Protein AF-A0AB39AUS3-F1 (afdb_monomer_lite)

pLDDT: mean 89.75, std 9.45, range [42.06, 96.94]

Structure (mmCIF, N/CA/C/O backbone):
data_AF-A0AB39AUS3-F1
#
_entry.id   AF-A0AB39AUS3-F1
#
loop_
_atom_site.group_PDB
_atom_site.id
_atom_site.type_symbol
_atom_site.label_atom_id
_atom_site.label_alt_id
_atom_site.label_comp_id
_atom_site.label_asym_id
_atom_site.label_entity_id
_atom_site.label_seq_id
_atom_site.pdbx_PDB_ins_code
_atom_site.Cartn_x
_atom_site.Cartn_y
_atom_site.Cartn_z
_atom_site.occupancy
_atom_site.B_iso_or_equiv
_atom_site.auth_seq_id
_atom_site.auth_comp_id
_atom_site.auth_asym_id
_atom_site.auth_atom_id
_atom_site.pdbx_PDB_model_num
ATOM 1 N N . MET A 1 1 ? 4.983 14.815 -3.916 1.00 56.47 1 MET A N 1
ATOM 2 C CA . MET A 1 1 ? 3.791 13.957 -3.717 1.00 56.47 1 MET A CA 1
ATOM 3 C C . MET A 1 1 ? 3.884 12.611 -4.447 1.00 56.47 1 MET A C 1
ATOM 5 O O . MET A 1 1 ? 4.065 11.621 -3.753 1.00 56.47 1 MET A O 1
ATOM 9 N N . GLU A 1 2 ? 3.852 12.525 -5.792 1.00 56.72 2 GLU A N 1
ATOM 10 C CA . GLU A 1 2 ? 4.038 11.238 -6.524 1.00 56.72 2 GLU A CA 1
ATOM 11 C C . GLU A 1 2 ? 5.379 10.550 -6.196 1.00 56.72 2 GLU A C 1
ATOM 13 O O . GLU A 1 2 ? 5.412 9.368 -5.861 1.00 56.72 2 GLU A O 1
ATOM 18 N N . SER A 1 3 ? 6.488 11.297 -6.220 1.00 60.50 3 SER A N 1
ATOM 19 C CA . SER A 1 3 ? 7.828 10.784 -5.886 1.00 60.50 3 SER A CA 1
ATOM 20 C C . SER A 1 3 ? 7.988 10.383 -4.414 1.00 60.50 3 SER A C 1
ATOM 22 O O . SER A 1 3 ? 8.845 9.573 -4.078 1.00 60.50 3 SER A O 1
ATOM 24 N N . GLU A 1 4 ? 7.150 10.920 -3.528 1.00 76.38 4 GLU A N 1
ATOM 25 C CA . GLU A 1 4 ? 7.267 10.739 -2.077 1.00 76.38 4 GLU A CA 1
ATOM 26 C C . GLU A 1 4 ? 6.400 9.597 -1.552 1.00 76.38 4 GLU A C 1
ATOM 28 O O . GLU A 1 4 ? 6.659 9.097 -0.460 1.00 76.38 4 GLU A O 1
ATOM 33 N N . ILE A 1 5 ? 5.369 9.186 -2.301 1.00 88.00 5 ILE A N 1
ATOM 34 C CA . ILE A 1 5 ? 4.410 8.180 -1.840 1.00 88.00 5 ILE A CA 1
ATOM 35 C C . ILE A 1 5 ? 4.805 6.748 -2.195 1.00 88.00 5 ILE A C 1
ATOM 37 O O . ILE A 1 5 ? 4.403 5.833 -1.485 1.00 88.00 5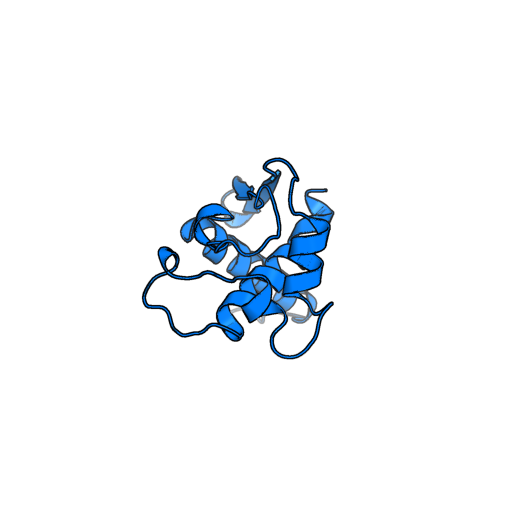 ILE A O 1
ATOM 41 N N . GLY A 1 6 ? 5.639 6.537 -3.219 1.00 88.56 6 GLY A N 1
ATOM 42 C CA . GLY A 1 6 ? 6.027 5.192 -3.661 1.00 88.56 6 GLY A CA 1
ATOM 43 C C . GLY A 1 6 ? 6.657 4.349 -2.543 1.00 88.56 6 GLY A C 1
ATOM 44 O O . GLY A 1 6 ? 6.173 3.272 -2.207 1.00 88.56 6 GLY A O 1
ATOM 45 N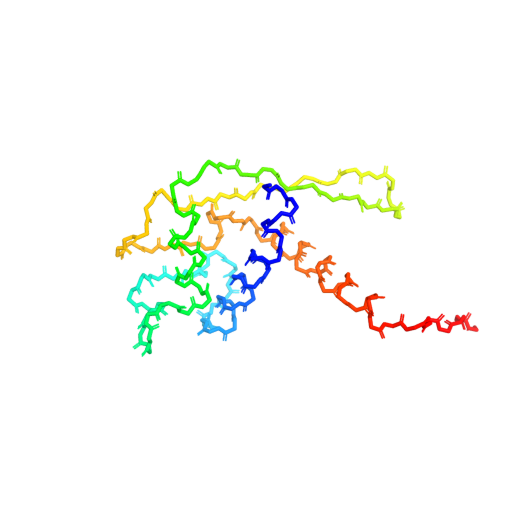 N . GLY A 1 7 ? 7.696 4.861 -1.879 1.00 90.69 7 GLY A N 1
ATOM 46 C CA . GLY A 1 7 ? 8.325 4.156 -0.754 1.00 90.69 7 GLY A CA 1
ATOM 47 C C . GLY A 1 7 ? 7.353 3.849 0.401 1.00 90.69 7 GLY A C 1
ATOM 48 O O . GLY A 1 7 ? 7.264 2.693 0.827 1.00 90.69 7 GLY A O 1
ATOM 49 N N . PRO A 1 8 ? 6.619 4.849 0.926 1.00 93.88 8 PRO A N 1
ATOM 50 C CA . PRO A 1 8 ? 5.589 4.646 1.942 1.00 93.88 8 PRO A CA 1
ATOM 51 C C . PRO A 1 8 ? 4.487 3.658 1.542 1.00 93.88 8 PRO A C 1
ATOM 53 O O . PRO A 1 8 ? 4.168 2.784 2.344 1.00 93.88 8 PRO A O 1
ATOM 56 N N . LEU A 1 9 ? 3.949 3.749 0.323 1.00 94.31 9 LEU A N 1
ATOM 57 C CA . LEU A 1 9 ? 2.892 2.862 -0.167 1.00 94.31 9 LEU A CA 1
ATOM 58 C C . LEU A 1 9 ? 3.394 1.426 -0.294 1.00 94.31 9 LEU A C 1
ATOM 60 O O . LEU A 1 9 ? 2.728 0.507 0.168 1.00 94.31 9 LEU A O 1
ATOM 64 N N . PHE A 1 10 ? 4.590 1.220 -0.851 1.00 94.25 10 PHE A N 1
ATOM 65 C CA . PHE A 1 10 ? 5.170 -0.118 -0.962 1.00 94.25 10 PHE A CA 1
ATOM 66 C C . PHE A 1 10 ? 5.358 -0.755 0.414 1.00 94.25 10 PHE A C 1
ATOM 68 O O . PHE A 1 10 ? 4.982 -1.906 0.632 1.00 94.25 10 PHE A O 1
ATOM 75 N N . LYS A 1 11 ? 5.865 0.018 1.384 1.00 95.00 11 LYS A N 1
ATOM 76 C CA . LYS A 1 11 ? 5.952 -0.434 2.777 1.00 95.00 11 LYS A CA 1
ATOM 77 C C . LYS A 1 11 ? 4.570 -0.742 3.347 1.00 95.00 11 LYS A C 1
ATOM 79 O O . LYS A 1 11 ? 4.438 -1.754 4.024 1.00 95.00 11 LYS A O 1
ATOM 84 N N . PHE A 1 12 ? 3.562 0.089 3.104 1.00 95.56 12 PHE A N 1
ATOM 85 C CA . PHE A 1 12 ? 2.198 -0.153 3.571 1.00 95.56 12 PHE A CA 1
ATOM 86 C C . PHE A 1 12 ? 1.638 -1.471 3.021 1.00 95.56 12 PHE A C 1
ATOM 88 O O . PHE A 1 12 ? 1.348 -2.361 3.816 1.00 95.56 12 PHE A O 1
ATOM 95 N N . VAL A 1 13 ? 1.595 -1.639 1.693 1.00 95.19 13 VAL A N 1
ATOM 96 C CA . VAL A 1 13 ? 1.078 -2.848 1.025 1.00 95.19 13 VAL A CA 1
ATOM 97 C C . VAL A 1 13 ? 1.813 -4.093 1.520 1.00 95.19 13 VAL A C 1
ATOM 99 O O . VAL A 1 13 ? 1.184 -5.049 1.965 1.00 95.19 13 VAL A O 1
ATOM 102 N N . ARG A 1 14 ? 3.154 -4.058 1.547 1.00 94.56 14 ARG A N 1
ATOM 103 C CA . ARG A 1 14 ? 3.972 -5.174 2.041 1.00 94.56 14 ARG A CA 1
ATOM 104 C C . ARG A 1 14 ? 3.623 -5.553 3.481 1.00 94.56 14 ARG A C 1
ATOM 106 O O . ARG A 1 14 ? 3.547 -6.733 3.792 1.00 94.56 14 ARG A O 1
ATOM 113 N N . ASN A 1 15 ? 3.475 -4.574 4.376 1.00 95.06 15 ASN A N 1
ATOM 114 C CA . ASN A 1 15 ? 3.189 -4.857 5.785 1.00 95.06 15 ASN A CA 1
ATOM 115 C C . ASN A 1 15 ? 1.750 -5.340 5.992 1.00 95.06 15 ASN A C 1
ATOM 117 O O . ASN A 1 15 ? 1.554 -6.219 6.8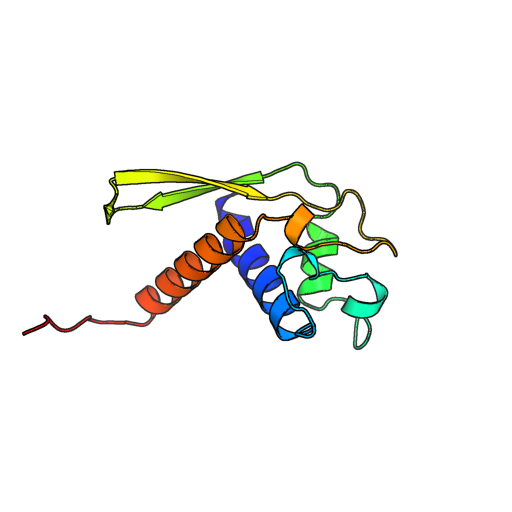20 1.00 95.06 15 ASN A O 1
ATOM 121 N N . ILE A 1 16 ? 0.772 -4.825 5.242 1.00 94.25 16 ILE A N 1
ATOM 122 C CA . ILE A 1 16 ? -0.605 -5.338 5.277 1.00 94.25 16 ILE A CA 1
ATOM 123 C C . ILE A 1 16 ? -0.617 -6.827 4.913 1.00 94.25 16 ILE A C 1
ATOM 125 O O . ILE A 1 16 ? -1.076 -7.643 5.706 1.00 94.25 16 ILE A O 1
ATOM 129 N N . LEU A 1 17 ? -0.030 -7.190 3.768 1.00 93.31 17 LEU A N 1
ATOM 130 C CA . LEU A 1 17 ? -0.014 -8.577 3.292 1.00 93.31 17 LEU A CA 1
ATOM 131 C C . LEU A 1 17 ? 0.799 -9.508 4.207 1.00 93.31 17 LEU A C 1
ATOM 133 O O . LEU A 1 17 ? 0.435 -10.664 4.389 1.00 93.31 17 LEU A O 1
ATOM 137 N N . ALA A 1 18 ? 1.889 -9.013 4.804 1.00 92.19 18 ALA A N 1
ATOM 138 C CA . ALA A 1 18 ? 2.734 -9.807 5.697 1.00 92.19 18 ALA A CA 1
ATOM 139 C C . ALA A 1 18 ? 2.131 -10.016 7.097 1.00 92.19 18 ALA A C 1
ATOM 141 O O . ALA A 1 18 ? 2.369 -11.055 7.709 1.00 92.19 18 ALA A O 1
ATOM 142 N N . HIS A 1 19 ? 1.401 -9.033 7.631 1.00 87.44 19 HIS A N 1
ATOM 143 C CA . HIS A 1 19 ? 0.843 -9.105 8.986 1.00 87.44 19 HIS A CA 1
ATOM 144 C C . HIS A 1 19 ? -0.578 -9.664 9.030 1.00 87.44 19 HIS A C 1
ATOM 146 O O . HIS A 1 19 ? -0.981 -10.181 10.071 1.00 87.44 19 HIS A O 1
ATOM 152 N N . PHE A 1 20 ? -1.309 -9.618 7.916 1.00 84.94 20 PHE A N 1
ATOM 153 C CA . PHE A 1 20 ? -2.673 -10.130 7.816 1.00 84.94 20 PHE A CA 1
ATOM 154 C C . PHE A 1 20 ? -2.784 -11.194 6.709 1.00 84.94 20 PHE A C 1
ATOM 156 O O . PHE A 1 20 ? -3.515 -10.985 5.747 1.00 84.94 20 PHE A O 1
ATOM 163 N N . PRO A 1 21 ? -2.068 -12.337 6.810 1.00 77.94 21 PRO A N 1
ATOM 164 C CA . PRO A 1 21 ? -1.924 -13.306 5.717 1.00 77.94 21 PRO A CA 1
ATOM 165 C C . PRO A 1 21 ? -3.117 -14.267 5.549 1.00 77.94 21 PRO A C 1
A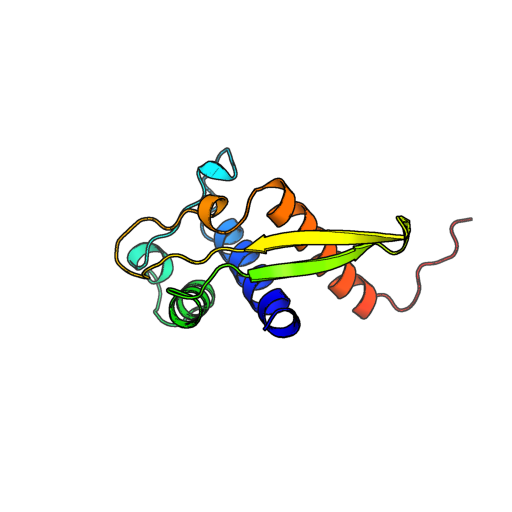TOM 167 O O . PRO A 1 21 ? -2.991 -15.287 4.879 1.00 77.94 21 PRO A O 1
ATOM 170 N N . LEU A 1 22 ? -4.257 -13.996 6.188 1.00 85.69 22 LEU A N 1
ATOM 171 C CA . LEU A 1 22 ? -5.450 -14.842 6.112 1.00 85.69 22 LEU A CA 1
ATOM 172 C C . LEU A 1 22 ? -6.448 -14.228 5.126 1.00 85.69 22 LEU A C 1
ATOM 174 O O . LEU A 1 22 ? -7.356 -13.506 5.531 1.00 85.69 22 LEU A O 1
ATOM 178 N N . PHE A 1 23 ? -6.235 -14.484 3.838 1.00 93.56 23 PHE A N 1
ATOM 179 C CA . PHE A 1 23 ? -7.109 -14.068 2.739 1.00 93.56 23 PHE A CA 1
ATOM 180 C C . PHE A 1 23 ? -6.959 -15.037 1.561 1.00 93.56 23 PHE A C 1
ATOM 182 O O . PHE A 1 23 ? -5.875 -15.584 1.350 1.00 93.56 23 PHE A O 1
ATOM 189 N N . GLU A 1 24 ? -8.022 -15.235 0.783 1.00 93.75 24 GLU A N 1
ATOM 190 C CA . GLU A 1 24 ? -7.958 -15.997 -0.473 1.00 93.75 24 GLU A CA 1
ATOM 191 C C . GLU A 1 24 ? -7.749 -15.075 -1.679 1.00 93.75 24 GLU A C 1
ATOM 193 O O . GLU A 1 24 ? -7.082 -15.445 -2.647 1.00 93.75 24 GLU A O 1
ATOM 198 N N . THR A 1 25 ? -8.280 -13.853 -1.605 1.00 95.00 25 THR A N 1
ATOM 199 C CA . THR A 1 25 ? -8.250 -12.872 -2.695 1.00 95.00 25 THR A CA 1
ATOM 200 C C . THR A 1 25 ? -7.795 -11.493 -2.215 1.00 95.00 25 THR A C 1
ATOM 202 O O . THR A 1 25 ? -7.925 -11.148 -1.039 1.00 95.00 25 THR A O 1
ATOM 205 N N . TRP A 1 26 ? -7.277 -10.664 -3.131 1.00 94.81 26 TRP A N 1
ATOM 206 C CA . TRP A 1 26 ? -6.895 -9.272 -2.836 1.00 94.81 26 TRP A CA 1
ATOM 207 C C . TRP A 1 26 ? -8.050 -8.463 -2.232 1.00 94.81 26 TRP A C 1
ATOM 209 O O . TRP A 1 26 ? -7.850 -7.603 -1.371 1.00 94.81 26 TRP A O 1
ATOM 219 N N . ASP A 1 27 ? -9.271 -8.781 -2.655 1.00 94.88 27 ASP A N 1
ATOM 220 C CA . ASP A 1 27 ? -10.489 -8.091 -2.261 1.00 94.88 27 ASP A CA 1
ATOM 221 C C . ASP A 1 27 ? -10.889 -8.303 -0.797 1.00 94.88 27 ASP A C 1
ATOM 223 O O . ASP A 1 27 ? -11.606 -7.478 -0.213 1.00 94.88 27 ASP A O 1
ATOM 227 N N . GLU A 1 28 ? -10.420 -9.399 -0.204 1.00 95.00 28 GLU A N 1
ATOM 228 C CA . GLU A 1 28 ? -10.651 -9.761 1.192 1.00 95.00 28 GLU A CA 1
ATOM 229 C C . GLU A 1 28 ? -9.659 -9.100 2.144 1.00 95.00 28 GLU A C 1
ATOM 231 O O . GLU A 1 28 ? -9.881 -9.104 3.354 1.00 95.00 28 GLU A O 1
ATOM 236 N N . VAL A 1 29 ? -8.579 -8.507 1.632 1.00 95.19 29 VAL A N 1
ATOM 237 C CA . VAL A 1 29 ? -7.561 -7.884 2.474 1.00 95.19 29 VAL A CA 1
ATOM 238 C C . VAL A 1 29 ? -8.107 -6.581 3.050 1.00 95.19 29 VAL A C 1
ATOM 240 O O . VAL A 1 29 ? -8.380 -5.620 2.327 1.00 95.19 29 VAL A O 1
ATOM 243 N N . TRP A 1 30 ? -8.232 -6.523 4.374 1.00 94.50 30 TRP A N 1
ATOM 244 C CA . TRP A 1 30 ? -8.626 -5.319 5.097 1.00 94.50 30 TRP A CA 1
ATOM 245 C C . TRP A 1 30 ? -7.861 -5.174 6.407 1.00 94.50 30 TRP A C 1
ATOM 247 O O . TRP A 1 30 ? -7.329 -6.136 6.959 1.00 94.50 30 TRP A O 1
ATOM 257 N N . ALA A 1 31 ? -7.837 -3.952 6.924 1.00 93.25 31 ALA A N 1
ATOM 258 C CA . ALA A 1 31 ? -7.336 -3.659 8.256 1.00 93.25 31 ALA A CA 1
ATOM 259 C C . ALA A 1 31 ? -8.267 -2.675 8.976 1.00 93.25 31 ALA A C 1
ATOM 261 O O . ALA A 1 31 ? -8.982 -1.902 8.341 1.00 93.25 31 ALA A O 1
ATOM 262 N N . SER A 1 32 ? -8.276 -2.703 10.305 1.00 93.62 32 SER A N 1
ATOM 263 C CA . SER A 1 32 ? -8.935 -1.695 11.144 1.00 93.62 32 SER A CA 1
ATOM 264 C C . SER A 1 32 ? -7.906 -1.034 12.053 1.00 93.62 32 SER A C 1
ATOM 266 O O . SER A 1 32 ? -6.834 -1.593 12.295 1.00 93.62 32 SER A O 1
ATOM 268 N N . LYS A 1 33 ? -8.220 0.147 12.593 1.00 95.00 33 LYS A N 1
ATOM 269 C CA . LYS A 1 33 ? -7.328 0.843 13.532 1.00 95.00 33 LYS A CA 1
ATOM 270 C C . LYS A 1 33 ? -6.969 -0.005 14.752 1.00 95.00 33 LYS A C 1
ATOM 272 O O . LYS A 1 33 ? -5.826 0.040 15.193 1.00 95.00 33 LYS A O 1
ATOM 277 N N . GLU A 1 34 ? -7.915 -0.786 15.267 1.00 93.56 34 GLU A N 1
ATOM 278 C CA . GLU A 1 34 ? -7.679 -1.716 16.375 1.00 93.56 34 GLU A CA 1
ATOM 279 C C . GLU A 1 34 ? -6.692 -2.817 15.977 1.00 93.56 34 GLU A C 1
ATOM 281 O O . GLU A 1 34 ? -5.672 -2.998 16.637 1.00 93.56 34 GLU A O 1
ATOM 286 N N . LEU A 1 35 ? -6.938 -3.492 14.850 1.00 92.50 35 LEU A N 1
ATOM 287 C CA . LEU A 1 35 ? -6.093 -4.583 14.371 1.00 92.50 35 LEU A CA 1
ATOM 288 C C . LEU A 1 35 ? -4.660 -4.108 14.075 1.00 92.50 35 LEU A C 1
ATOM 290 O O . LEU A 1 35 ? -3.687 -4.756 14.451 1.00 92.50 35 LEU A O 1
ATOM 294 N N . VAL A 1 36 ? -4.530 -2.943 13.437 1.00 93.81 36 VAL A N 1
ATOM 295 C CA . VAL A 1 36 ? -3.240 -2.317 13.113 1.00 93.81 36 VAL A CA 1
ATOM 296 C C . VAL A 1 36 ? -2.437 -1.967 14.364 1.00 93.81 36 VAL A C 1
ATOM 298 O O . VAL A 1 36 ? -1.209 -2.065 14.350 1.00 93.81 36 VAL A O 1
ATOM 301 N N . ASN A 1 37 ? -3.116 -1.555 15.434 1.00 94.50 37 ASN A N 1
ATOM 302 C CA . ASN A 1 37 ? -2.489 -1.087 16.666 1.00 94.50 37 ASN A CA 1
ATOM 303 C C . ASN A 1 37 ? -2.517 -2.121 17.800 1.00 94.50 37 ASN A C 1
ATOM 305 O O . ASN A 1 37 ? -2.121 -1.780 18.912 1.00 94.50 37 ASN A O 1
ATOM 309 N N . TRP A 1 38 ? -2.908 -3.374 17.523 1.00 92.19 38 TRP A N 1
ATOM 310 C CA . TRP A 1 38 ? -3.040 -4.448 18.517 1.00 92.19 38 TRP A CA 1
ATOM 311 C C . TRP A 1 38 ? -1.816 -4.575 19.433 1.00 92.19 38 TRP A C 1
ATOM 313 O O . TRP A 1 38 ? -1.947 -4.709 20.646 1.00 92.19 38 TRP A O 1
ATOM 323 N N . GLN A 1 39 ? -0.611 -4.515 18.856 1.00 90.88 39 GLN A N 1
ATOM 324 C CA . GLN A 1 39 ? 0.628 -4.565 19.630 1.00 90.88 39 GLN A CA 1
ATOM 325 C C . GLN A 1 39 ? 1.036 -3.186 20.171 1.00 90.88 39 GLN A C 1
ATOM 327 O O . GLN A 1 39 ? 1.430 -3.069 21.331 1.00 90.88 39 GLN A O 1
ATOM 332 N N . LYS A 1 40 ? 1.057 -2.162 19.307 1.00 93.88 40 LYS A N 1
ATOM 333 C CA . LYS A 1 40 ? 1.542 -0.813 19.630 1.00 93.88 40 LYS A CA 1
ATOM 334 C C . LYS A 1 40 ? 1.115 0.202 18.568 1.00 93.88 40 LYS A C 1
ATOM 336 O O . LYS A 1 40 ? 1.225 -0.071 17.375 1.00 93.88 40 LYS A O 1
ATOM 341 N N . GLU A 1 41 ? 0.768 1.413 19.004 1.00 95.94 41 GLU A N 1
ATOM 342 C CA . GLU A 1 41 ? 0.555 2.555 18.110 1.00 95.94 41 GLU A CA 1
ATOM 343 C C . GLU A 1 41 ? 1.832 3.097 17.445 1.00 95.94 41 GLU A C 1
ATOM 345 O O . GLU A 1 41 ? 2.947 2.993 17.966 1.00 95.94 41 GLU A O 1
ATOM 350 N N . GLY A 1 42 ? 1.669 3.745 16.286 1.00 95.62 42 GLY A N 1
ATOM 351 C CA . GLY A 1 42 ? 2.752 4.434 15.581 1.00 95.62 42 GLY A CA 1
ATOM 352 C C . GLY A 1 42 ? 3.657 3.519 14.752 1.00 95.62 42 GLY A C 1
ATOM 353 O O . GLY A 1 42 ? 4.727 3.945 14.303 1.00 95.62 42 GLY A O 1
ATOM 354 N N . LEU A 1 43 ? 3.248 2.271 14.518 1.00 94.44 43 LEU A N 1
ATOM 355 C CA . LEU A 1 43 ? 3.934 1.359 13.601 1.00 94.44 43 LEU A CA 1
ATOM 356 C C . LEU A 1 43 ? 3.670 1.728 12.130 1.00 94.44 43 LEU A C 1
ATOM 358 O O . LEU A 1 43 ? 3.036 2.732 11.816 1.00 94.44 43 LEU A O 1
ATOM 362 N N . THR A 1 44 ? 4.246 0.972 11.193 1.00 94.75 44 THR A N 1
ATOM 363 C CA . THR A 1 44 ? 4.298 1.350 9.768 1.00 94.75 44 THR A CA 1
ATOM 364 C C . THR A 1 44 ? 2.923 1.591 9.148 1.00 94.75 44 THR A C 1
ATOM 366 O O . THR A 1 44 ? 2.738 2.614 8.492 1.00 94.75 44 THR A O 1
ATOM 369 N N . ILE A 1 45 ? 1.971 0.680 9.372 1.00 96.06 45 ILE A N 1
ATOM 370 C CA . ILE A 1 45 ? 0.614 0.784 8.820 1.00 96.06 45 ILE A CA 1
ATOM 371 C C . ILE A 1 45 ? -0.131 1.958 9.473 1.00 96.06 45 ILE A C 1
ATOM 373 O O . ILE A 1 45 ? -0.679 2.799 8.766 1.00 96.06 45 ILE A O 1
ATOM 377 N N . ASP A 1 46 ? -0.052 2.081 10.803 1.00 96.62 46 ASP A N 1
ATOM 378 C CA . ASP A 1 46 ? -0.674 3.170 11.567 1.00 96.62 46 ASP A CA 1
ATOM 379 C C . ASP A 1 46 ? -0.182 4.553 11.118 1.00 96.62 46 ASP A C 1
ATOM 381 O O . ASP A 1 46 ? -0.979 5.445 10.838 1.00 96.62 46 ASP A O 1
ATOM 385 N N . ARG A 1 47 ? 1.139 4.728 10.972 1.00 96.94 47 ARG A N 1
ATOM 386 C CA . ARG A 1 47 ? 1.736 5.984 10.488 1.00 96.94 47 ARG A CA 1
ATOM 387 C C . ARG A 1 47 ? 1.326 6.312 9.061 1.00 96.94 47 ARG A C 1
ATOM 389 O O . ARG A 1 47 ? 1.153 7.486 8.750 1.00 96.94 47 ARG A O 1
ATOM 396 N N . PHE A 1 48 ? 1.204 5.306 8.196 1.00 96.75 48 PHE A N 1
ATOM 397 C CA . PHE A 1 48 ? 0.759 5.521 6.823 1.00 96.75 48 PHE A CA 1
ATOM 398 C C . PHE A 1 48 ? -0.689 6.024 6.799 1.00 96.75 48 PHE A C 1
ATOM 400 O O . PHE A 1 48 ? -0.955 7.073 6.217 1.00 96.75 48 PHE A O 1
ATOM 407 N N . LEU A 1 49 ? -1.599 5.339 7.497 1.00 96.44 49 LEU A N 1
ATOM 408 C CA . LEU A 1 49 ? -3.013 5.712 7.539 1.00 96.44 49 LEU A CA 1
ATOM 409 C C . LEU A 1 49 ? -3.234 7.062 8.237 1.00 96.44 49 LEU A C 1
ATOM 411 O O . LEU A 1 49 ? -3.942 7.903 7.694 1.00 96.44 49 LEU A O 1
ATOM 415 N N . LYS A 1 50 ? -2.551 7.342 9.360 1.00 96.31 50 LYS A N 1
ATOM 416 C CA . LYS A 1 50 ? -2.584 8.666 10.021 1.00 96.31 50 LYS A CA 1
ATOM 417 C C . LYS A 1 50 ? -2.110 9.796 9.102 1.00 96.31 50 LYS A C 1
ATOM 419 O O . LYS A 1 50 ? -2.615 10.907 9.204 1.00 96.31 50 LYS A O 1
ATOM 424 N N . LYS A 1 51 ? -1.125 9.532 8.237 1.00 95.69 51 LYS A N 1
ATOM 425 C CA . LYS A 1 51 ? -0.555 10.545 7.341 1.00 95.69 51 LYS A CA 1
ATOM 426 C C . LYS A 1 51 ? -1.428 10.816 6.117 1.00 95.69 51 LYS A C 1
ATOM 428 O O . LYS A 1 51 ? -1.500 11.966 5.706 1.00 95.69 51 LYS A O 1
ATOM 433 N N . TYR A 1 52 ? -2.017 9.779 5.519 1.00 95.56 52 TYR A N 1
ATOM 434 C CA . TYR A 1 52 ? -2.653 9.879 4.200 1.00 95.56 52 TYR A CA 1
ATOM 435 C C . TYR A 1 52 ? -4.183 9.779 4.213 1.00 95.56 52 TYR A C 1
ATOM 437 O O . TYR A 1 52 ? -4.796 10.064 3.188 1.00 95.56 52 TYR A O 1
ATOM 445 N N . ALA A 1 53 ? -4.823 9.421 5.330 1.00 95.69 53 ALA A N 1
ATOM 446 C CA . ALA A 1 53 ? -6.283 9.491 5.417 1.00 95.69 53 ALA A CA 1
ATOM 447 C C . ALA A 1 53 ? -6.790 10.907 5.076 1.00 95.69 53 ALA A C 1
ATOM 449 O O . ALA A 1 53 ? -6.123 11.907 5.360 1.00 95.69 53 ALA A O 1
ATOM 450 N N . GLY A 1 54 ? -7.936 10.979 4.401 1.00 95.00 54 GLY A N 1
ATOM 451 C CA . GLY A 1 54 ? -8.541 12.224 3.923 1.00 95.00 54 GLY A CA 1
ATOM 452 C C . GLY A 1 54 ? -7.829 12.888 2.737 1.00 95.00 54 GLY A C 1
ATOM 453 O O . GLY A 1 54 ? -8.268 13.941 2.277 1.00 95.00 54 GLY A O 1
ATOM 454 N N . HIS A 1 55 ? -6.737 12.313 2.219 1.00 94.50 55 HIS A N 1
ATOM 455 C CA . HIS A 1 55 ? -6.100 12.826 1.006 1.00 94.50 55 HIS A CA 1
ATOM 456 C C . HIS A 1 55 ? -6.895 12.430 -0.242 1.00 94.50 55 HIS A C 1
ATOM 458 O O . HIS A 1 55 ? -7.488 11.354 -0.310 1.00 94.50 55 HIS A O 1
ATOM 464 N N . GLY A 1 56 ? -6.858 13.292 -1.260 1.00 92.94 56 GLY A N 1
ATOM 465 C CA . GLY A 1 56 ? -7.436 12.992 -2.568 1.00 92.94 56 GLY A CA 1
ATOM 466 C C . GLY A 1 56 ? -6.697 11.871 -3.303 1.00 92.94 56 GLY A C 1
ATOM 467 O O . GLY A 1 56 ? -5.565 11.515 -2.966 1.00 92.94 56 GLY A O 1
ATOM 468 N N . GLU A 1 57 ? -7.340 11.341 -4.343 1.00 93.94 57 GLU A N 1
ATOM 469 C CA . GLU A 1 57 ? -6.750 10.318 -5.205 1.00 93.94 57 GLU A CA 1
ATOM 470 C C . GLU A 1 57 ? -5.420 10.798 -5.807 1.00 93.94 57 GLU A C 1
ATOM 472 O O . GLU A 1 57 ? -5.314 11.894 -6.363 1.00 93.94 57 GLU A O 1
ATOM 477 N N . VAL A 1 58 ? -4.400 9.947 -5.727 1.00 92.75 58 VAL A N 1
ATOM 478 C CA . VAL A 1 58 ? -3.100 10.161 -6.358 1.00 92.75 58 VAL A CA 1
ATOM 479 C C . VAL A 1 58 ? -2.995 9.248 -7.566 1.00 92.75 58 VAL A C 1
ATOM 481 O O . VAL A 1 58 ? -3.006 8.025 -7.443 1.00 92.75 58 VAL A O 1
ATOM 484 N N . LYS A 1 59 ? -2.825 9.839 -8.749 1.00 91.81 59 LYS A N 1
ATOM 485 C CA . LYS A 1 59 ? -2.301 9.096 -9.895 1.00 91.81 59 LYS A CA 1
ATOM 486 C C . LYS A 1 59 ? -0.806 8.910 -9.678 1.00 91.81 59 LYS A C 1
ATOM 488 O O . LYS A 1 59 ? -0.124 9.889 -9.421 1.00 91.81 59 LYS A O 1
ATOM 493 N N . TYR A 1 60 ? -0.317 7.679 -9.745 1.00 90.12 60 TYR A N 1
ATOM 494 C CA . TYR A 1 60 ? 1.107 7.358 -9.711 1.00 90.12 60 TYR A CA 1
ATOM 495 C C . TYR A 1 60 ? 1.555 6.905 -11.093 1.00 90.12 60 TYR A C 1
ATOM 497 O O . TYR A 1 60 ? 0.874 6.110 -11.746 1.00 90.12 60 TYR A O 1
ATOM 505 N N . ARG A 1 61 ? 2.705 7.405 -11.541 1.00 89.25 61 ARG A N 1
ATOM 506 C CA . ARG A 1 61 ? 3.206 7.206 -12.903 1.00 89.25 61 ARG A CA 1
ATOM 507 C C . ARG A 1 61 ? 4.587 6.579 -12.888 1.00 89.25 61 ARG A C 1
ATOM 509 O O . ARG A 1 61 ? 5.443 6.982 -12.107 1.00 89.25 61 ARG A O 1
ATOM 516 N N . PHE A 1 62 ? 4.822 5.634 -13.790 1.00 86.31 62 PHE A N 1
ATOM 517 C CA . PHE A 1 62 ? 6.153 5.065 -14.002 1.00 86.31 62 PHE A CA 1
ATOM 518 C C . PHE A 1 62 ? 6.390 4.722 -15.470 1.00 86.31 62 PHE A C 1
ATOM 520 O O . PHE A 1 62 ? 5.473 4.319 -16.197 1.00 86.31 62 PHE A O 1
ATOM 527 N N . TRP A 1 63 ? 7.642 4.910 -15.892 1.00 87.69 63 TRP A N 1
ATOM 528 C CA . TRP A 1 63 ? 8.119 4.653 -17.250 1.00 87.69 63 TRP A CA 1
ATOM 529 C C . TRP A 1 63 ? 8.465 3.178 -17.422 1.00 87.69 63 TRP A C 1
ATOM 531 O O . TRP A 1 63 ? 9.340 2.657 -16.735 1.00 87.69 63 TRP A O 1
ATOM 541 N N . GLU A 1 64 ? 7.764 2.497 -18.331 1.00 84.50 64 GLU A N 1
ATOM 542 C CA . GLU A 1 64 ? 8.144 1.160 -18.792 1.00 84.50 64 GLU A CA 1
ATOM 543 C C . GLU A 1 64 ? 9.105 1.319 -19.977 1.00 84.50 64 GLU A C 1
ATOM 545 O O . GLU A 1 64 ? 8.649 1.483 -21.110 1.00 84.50 64 GLU A O 1
ATOM 550 N N . GLU A 1 65 ? 10.416 1.274 -19.727 1.00 83.69 65 GLU A N 1
ATOM 551 C CA . GLU A 1 65 ? 11.444 1.471 -20.761 1.00 83.69 65 GLU A CA 1
ATOM 552 C C . GLU A 1 65 ? 11.320 0.463 -21.909 1.00 83.69 65 GLU A C 1
ATOM 554 O O . GLU A 1 65 ? 11.204 0.865 -23.068 1.00 83.69 65 GLU A O 1
ATOM 559 N N . ASP A 1 66 ? 11.180 -0.823 -21.576 1.00 82.94 66 ASP A N 1
ATOM 560 C CA . ASP A 1 66 ? 11.029 -1.923 -22.539 1.00 82.94 66 ASP A CA 1
ATOM 561 C C . ASP A 1 66 ? 9.820 -1.739 -23.478 1.00 82.94 66 ASP A C 1
ATOM 563 O O . ASP A 1 66 ? 9.819 -2.199 -24.618 1.00 82.94 66 ASP A O 1
ATOM 567 N N . LYS A 1 67 ? 8.770 -1.050 -23.009 1.00 87.50 67 LYS A N 1
ATOM 568 C CA . LYS A 1 67 ? 7.520 -0.822 -23.760 1.00 87.50 67 LYS A CA 1
ATOM 569 C C . LYS A 1 67 ? 7.379 0.605 -24.280 1.00 87.50 67 LYS A C 1
ATOM 571 O O . LYS A 1 67 ? 6.363 0.914 -24.900 1.00 87.50 67 LYS A O 1
ATOM 576 N N . LYS A 1 68 ? 8.350 1.476 -23.986 1.00 91.12 68 LYS A N 1
ATOM 577 C CA . LYS A 1 68 ? 8.357 2.907 -24.314 1.00 91.12 68 LYS A CA 1
ATOM 578 C C . LYS A 1 68 ? 7.029 3.615 -24.006 1.00 91.12 68 LYS A C 1
ATOM 580 O O . LYS A 1 68 ? 6.530 4.388 -24.823 1.00 91.12 68 LYS A O 1
ATOM 585 N N . ARG A 1 69 ? 6.426 3.334 -22.844 1.00 91.69 69 ARG A N 1
ATOM 586 C CA . ARG A 1 69 ? 5.115 3.899 -22.472 1.00 91.69 69 ARG A CA 1
ATOM 587 C C . ARG A 1 69 ? 5.002 4.279 -20.999 1.00 91.69 69 ARG A C 1
ATOM 589 O O . ARG A 1 69 ? 5.624 3.669 -20.129 1.00 91.69 69 ARG A O 1
ATOM 596 N N . MET A 1 70 ? 4.116 5.239 -20.731 1.00 89.81 70 MET A N 1
ATOM 597 C CA . MET A 1 70 ? 3.647 5.566 -19.383 1.00 89.81 70 MET A CA 1
ATOM 598 C C . MET A 1 70 ? 2.575 4.594 -18.918 1.00 89.81 70 MET A C 1
ATOM 600 O O . MET A 1 70 ? 1.583 4.377 -19.612 1.00 89.81 70 MET A O 1
ATOM 604 N N . THR A 1 71 ? 2.753 4.057 -17.713 1.00 87.62 71 THR A N 1
ATOM 605 C CA . THR A 1 71 ? 1.650 3.458 -16.961 1.00 87.62 71 THR A CA 1
ATOM 606 C C . THR A 1 71 ? 1.210 4.406 -15.862 1.00 87.62 71 THR A C 1
ATOM 608 O O . THR A 1 71 ? 2.039 5.049 -15.218 1.00 87.62 71 THR A O 1
ATOM 611 N N . TYR A 1 72 ? -0.099 4.437 -15.642 1.00 90.25 72 TYR A N 1
ATOM 612 C CA . TYR A 1 72 ? -0.760 5.192 -14.594 1.00 90.25 72 TYR A CA 1
ATOM 613 C C . TYR A 1 72 ? -1.461 4.199 -13.674 1.00 90.25 72 TYR A C 1
ATOM 615 O O . TYR A 1 72 ? -2.099 3.272 -14.166 1.00 90.25 72 TYR A O 1
ATOM 623 N N . MET A 1 73 ? -1.337 4.408 -12.370 1.00 91.62 73 MET A N 1
ATOM 624 C CA . MET A 1 73 ? -2.051 3.656 -11.341 1.00 91.62 73 MET A CA 1
ATOM 625 C C . MET A 1 73 ? -2.797 4.636 -10.452 1.00 91.62 73 MET A C 1
ATOM 627 O O . MET A 1 73 ? -2.309 5.741 -10.204 1.00 91.62 73 MET A O 1
ATOM 631 N N . SER A 1 74 ? -3.977 4.245 -9.993 1.00 93.75 74 SER A N 1
ATOM 632 C CA . SER A 1 74 ? -4.804 5.096 -9.135 1.00 93.75 74 SER A CA 1
ATOM 633 C C . SER A 1 74 ? -4.653 4.638 -7.693 1.00 93.75 74 SER A C 1
ATOM 635 O O . SER A 1 74 ? -4.905 3.476 -7.392 1.00 93.75 74 SER A O 1
ATOM 637 N N . ILE A 1 75 ? -4.230 5.542 -6.813 1.00 94.94 75 ILE A N 1
ATOM 638 C CA . ILE A 1 75 ? -4.105 5.282 -5.381 1.00 94.94 75 ILE A CA 1
ATOM 639 C C . ILE A 1 75 ? -5.117 6.157 -4.664 1.00 94.94 75 ILE A C 1
ATOM 641 O O . ILE A 1 75 ? -5.073 7.385 -4.762 1.00 94.94 75 ILE A O 1
ATOM 645 N N . ARG A 1 76 ? -6.011 5.522 -3.924 1.00 96.38 76 ARG A N 1
ATOM 646 C CA . ARG A 1 76 ? -7.003 6.181 -3.084 1.00 96.38 76 ARG A CA 1
ATOM 647 C C . ARG A 1 76 ? -6.649 5.977 -1.622 1.00 96.38 76 ARG A C 1
ATOM 649 O O . ARG A 1 76 ? -5.937 5.042 -1.252 1.00 96.38 76 ARG A O 1
ATOM 656 N N . PHE A 1 77 ? -7.156 6.872 -0.791 1.00 95.69 77 PHE A N 1
ATOM 657 C CA . PHE A 1 77 ? -6.985 6.815 0.651 1.00 95.69 77 PHE A CA 1
ATOM 658 C C . PHE A 1 77 ? -8.355 6.747 1.308 1.00 95.69 77 PHE A C 1
ATOM 660 O O . PHE A 1 77 ? -9.316 7.281 0.751 1.00 95.69 77 PHE A O 1
ATOM 667 N N . PRO A 1 78 ? -8.461 6.100 2.477 1.00 95.19 78 PRO A N 1
ATOM 668 C CA . PRO A 1 78 ? -9.696 6.154 3.236 1.00 95.19 78 PRO A CA 1
ATOM 669 C C . PRO A 1 78 ? -9.999 7.609 3.613 1.00 95.19 78 PRO A C 1
ATOM 671 O O . PRO A 1 78 ? -9.088 8.367 3.960 1.00 95.19 78 PRO A O 1
ATOM 674 N N . GLU A 1 79 ? -11.274 7.993 3.561 1.00 94.00 79 GLU A N 1
ATOM 675 C CA . GLU A 1 79 ? -11.721 9.336 3.956 1.00 94.00 79 GLU A CA 1
ATOM 676 C C . GLU A 1 79 ? -11.360 9.628 5.416 1.00 94.00 79 GLU A C 1
ATOM 678 O O . GLU A 1 79 ? -10.884 10.713 5.747 1.00 94.00 79 GLU A O 1
ATOM 683 N N . GLU A 1 80 ? -11.495 8.617 6.274 1.00 94.19 80 GLU A N 1
ATOM 684 C CA . GLU A 1 80 ? -11.137 8.673 7.684 1.00 94.19 80 GLU A CA 1
ATOM 685 C C . GLU A 1 80 ? -10.379 7.420 8.135 1.00 94.19 80 GLU A C 1
ATOM 687 O O . GLU A 1 80 ? -10.594 6.310 7.646 1.00 94.19 80 GLU A O 1
ATOM 692 N N . TYR A 1 81 ? -9.510 7.587 9.132 1.00 94.25 81 TYR A N 1
ATOM 693 C CA . TYR A 1 81 ? -8.857 6.476 9.821 1.00 94.25 81 TYR A CA 1
ATOM 694 C C . TYR A 1 81 ? -9.467 6.279 11.217 1.00 94.25 81 TYR A C 1
ATOM 696 O O . TYR A 1 81 ? -8.896 6.661 12.246 1.00 94.25 81 TYR A O 1
ATOM 704 N N . GLY A 1 82 ? -10.679 5.718 11.216 1.00 87.25 82 GLY A N 1
ATOM 705 C CA . GLY A 1 82 ? -11.476 5.388 12.398 1.00 87.25 82 GLY A CA 1
ATOM 706 C C . GLY A 1 82 ? -11.542 3.883 12.678 1.00 87.25 82 GLY A C 1
ATOM 707 O O . GLY A 1 82 ? -10.588 3.147 12.434 1.00 87.25 82 GLY A O 1
ATOM 708 N N . ASN A 1 83 ? -12.686 3.415 13.184 1.00 84.50 83 ASN A N 1
ATOM 709 C CA . ASN A 1 83 ? -12.907 1.998 13.517 1.00 84.50 83 ASN A CA 1
ATOM 710 C C . ASN A 1 83 ? -13.459 1.164 12.346 1.00 84.50 83 ASN A C 1
ATOM 712 O O . ASN A 1 83 ? -13.678 -0.037 12.492 1.00 84.50 83 ASN A O 1
ATOM 716 N N . ASN A 1 84 ? -13.672 1.787 11.188 1.00 90.44 84 ASN A N 1
ATOM 717 C CA . ASN A 1 84 ? -14.165 1.117 9.992 1.00 90.44 84 ASN A CA 1
ATOM 718 C C . ASN A 1 84 ? -13.098 0.199 9.380 1.00 90.44 84 ASN A C 1
ATOM 720 O O . ASN A 1 84 ? -11.892 0.388 9.572 1.00 90.44 84 ASN A O 1
ATOM 724 N N . LYS A 1 85 ? -13.552 -0.809 8.628 1.00 94.19 85 LYS A N 1
ATOM 725 C CA . LYS A 1 85 ? -12.660 -1.648 7.824 1.00 94.19 85 LYS A CA 1
ATOM 726 C C . LYS A 1 85 ? -12.132 -0.838 6.647 1.00 94.19 85 LYS A C 1
ATOM 728 O O . LYS A 1 85 ? -12.907 -0.261 5.894 1.00 94.19 85 LYS A O 1
ATOM 733 N N . ILE A 1 86 ? -10.818 -0.836 6.484 1.00 95.56 86 ILE A N 1
ATOM 734 C CA . ILE A 1 86 ? -10.125 -0.243 5.345 1.00 95.56 86 ILE A CA 1
ATOM 735 C C . ILE A 1 86 ? -9.690 -1.394 4.454 1.00 95.56 86 ILE A C 1
ATOM 737 O O . ILE A 1 86 ? -8.796 -2.156 4.828 1.00 95.56 86 ILE A O 1
ATOM 741 N N . HIS A 1 87 ? -10.339 -1.541 3.302 1.00 95.88 87 HIS A N 1
ATOM 742 C CA . HIS A 1 87 ? -10.000 -2.581 2.341 1.00 95.88 87 HIS A CA 1
ATOM 743 C C . HIS A 1 87 ? -8.861 -2.135 1.426 1.00 95.88 87 HIS A C 1
ATOM 745 O O . HIS A 1 87 ? -8.818 -0.996 0.960 1.00 95.88 87 HIS A O 1
ATOM 751 N N . LEU A 1 88 ? -7.951 -3.060 1.123 1.00 95.94 88 LEU A N 1
ATOM 752 C CA . LEU A 1 88 ? -6.825 -2.792 0.236 1.00 95.94 88 LEU A CA 1
ATOM 753 C C . LEU A 1 88 ? -7.292 -2.510 -1.199 1.00 95.94 88 LEU A C 1
ATOM 755 O O . LEU A 1 88 ? -6.771 -1.588 -1.824 1.00 95.94 88 LEU A O 1
ATOM 759 N N . LYS A 1 89 ? -8.315 -3.233 -1.681 1.00 96.44 89 LYS A N 1
ATOM 760 C CA . LYS A 1 89 ? -8.914 -3.031 -3.013 1.00 96.44 89 LYS A CA 1
ATOM 761 C C . LYS A 1 89 ? -9.453 -1.619 -3.243 1.00 96.44 89 LYS A C 1
ATOM 763 O O . LYS A 1 89 ? -9.380 -1.114 -4.357 1.00 96.44 89 LYS A O 1
ATOM 768 N N . ASP A 1 90 ? -9.949 -0.970 -2.188 1.00 96.38 90 ASP A N 1
ATOM 769 C CA . ASP A 1 90 ? -10.511 0.380 -2.279 1.00 96.38 90 ASP A CA 1
ATOM 770 C C . ASP A 1 90 ? -9.404 1.434 -2.393 1.00 96.38 90 ASP A C 1
ATOM 772 O O . ASP A 1 90 ? -9.634 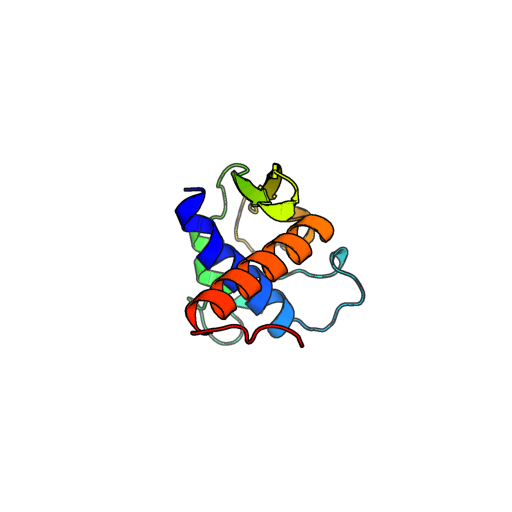2.530 -2.903 1.00 96.38 90 ASP A O 1
ATOM 776 N N . MET A 1 91 ? -8.192 1.096 -1.938 1.00 96.12 91 MET A N 1
ATOM 777 C CA . MET A 1 91 ? -7.009 1.948 -2.021 1.00 96.12 91 MET A CA 1
ATOM 778 C C . MET A 1 91 ? -6.237 1.736 -3.322 1.00 96.12 91 MET A C 1
ATOM 780 O O . MET A 1 91 ? -5.733 2.698 -3.900 1.00 96.12 91 MET A O 1
ATOM 784 N N . ILE A 1 92 ? -6.104 0.486 -3.764 1.00 96.25 92 ILE A N 1
ATOM 785 C CA . ILE A 1 92 ? -5.373 0.108 -4.971 1.00 96.25 92 ILE A CA 1
ATOM 786 C C . ILE A 1 92 ? -5.907 -1.225 -5.514 1.00 96.25 92 ILE A C 1
ATOM 788 O O . ILE A 1 92 ? -6.024 -2.212 -4.787 1.00 96.25 92 ILE A O 1
ATOM 792 N N . GLU A 1 93 ? -6.212 -1.266 -6.810 1.00 96.06 93 GLU A N 1
ATOM 793 C CA . GLU A 1 93 ? -6.646 -2.496 -7.479 1.00 96.06 93 GLU A CA 1
ATOM 794 C C . GLU A 1 93 ? -5.522 -3.537 -7.496 1.00 96.06 93 GLU A C 1
ATOM 796 O O . GLU A 1 93 ? -4.347 -3.186 -7.609 1.00 96.06 93 GLU A O 1
ATOM 801 N N . GLU A 1 94 ? -5.870 -4.825 -7.457 1.00 95.62 94 GLU A N 1
ATOM 802 C CA . GLU A 1 94 ? -4.898 -5.927 -7.414 1.00 95.62 94 GLU A CA 1
ATOM 803 C C . GLU A 1 94 ? -3.846 -5.825 -8.523 1.00 95.62 94 GLU A C 1
ATOM 805 O O . GLU A 1 94 ? -2.641 -5.863 -8.269 1.00 95.62 94 GLU A O 1
ATOM 810 N N . LYS A 1 95 ? -4.300 -5.627 -9.764 1.00 94.44 95 LYS A N 1
ATOM 811 C CA . LYS A 1 95 ? -3.430 -5.509 -10.939 1.00 94.44 95 LYS A CA 1
ATOM 812 C C . LYS A 1 95 ? -2.383 -4.406 -10.769 1.00 94.44 95 LYS A C 1
ATOM 814 O O . LYS A 1 95 ? -1.214 -4.609 -11.107 1.00 94.44 95 LYS A O 1
ATOM 819 N N . ASP A 1 96 ? -2.801 -3.256 -10.253 1.00 93.81 96 ASP A N 1
ATOM 820 C CA . ASP A 1 96 ? -1.929 -2.109 -10.021 1.00 93.81 96 ASP A CA 1
ATOM 821 C C . ASP A 1 96 ? -1.018 -2.359 -8.814 1.00 93.81 96 ASP A C 1
ATOM 823 O O . ASP A 1 96 ? 0.185 -2.125 -8.898 1.00 93.81 96 ASP A O 1
ATOM 827 N N . GLY A 1 97 ? -1.543 -2.923 -7.724 1.00 93.81 97 GLY A N 1
ATOM 828 C CA . GLY A 1 97 ? -0.790 -3.245 -6.511 1.00 93.81 97 GLY A CA 1
ATOM 829 C C . GLY A 1 97 ? 0.327 -4.260 -6.746 1.00 93.81 97 GLY A C 1
ATOM 830 O O . GLY A 1 97 ? 1.461 -4.055 -6.294 1.00 93.81 97 GLY A O 1
ATOM 831 N N . VAL A 1 98 ? 0.048 -5.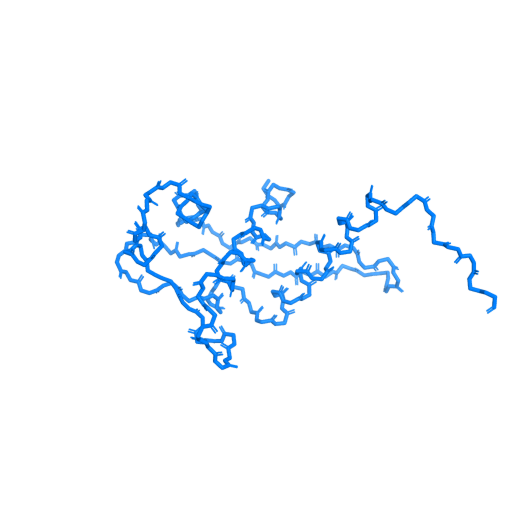316 -7.511 1.00 93.62 98 VAL A N 1
ATOM 832 C CA . VAL A 1 98 ? 1.038 -6.324 -7.912 1.00 93.62 98 VAL A CA 1
ATOM 833 C C . VAL A 1 98 ? 2.085 -5.703 -8.834 1.00 93.62 98 VAL A C 1
ATOM 835 O O . VAL A 1 98 ? 3.284 -5.827 -8.572 1.00 93.62 98 VAL A O 1
ATOM 838 N N . LYS A 1 99 ? 1.661 -4.980 -9.882 1.00 92.00 99 LYS A N 1
ATOM 839 C CA . LYS A 1 99 ? 2.588 -4.340 -10.829 1.00 92.00 99 LYS A CA 1
ATOM 840 C C . LYS A 1 99 ? 3.502 -3.341 -10.119 1.00 92.00 99 LYS A C 1
ATOM 842 O O . LYS A 1 99 ? 4.717 -3.384 -10.308 1.00 92.00 99 LYS A O 1
ATOM 847 N N . PHE A 1 100 ? 2.933 -2.493 -9.267 1.00 92.00 100 PHE A N 1
ATOM 848 C CA . PHE A 1 100 ? 3.659 -1.549 -8.428 1.00 92.00 100 PHE A CA 1
ATOM 849 C C . PHE A 1 100 ? 4.698 -2.252 -7.552 1.00 92.00 100 PHE A C 1
ATOM 851 O O . PHE A 1 100 ? 5.871 -1.882 -7.572 1.00 92.00 100 PHE A O 1
ATOM 858 N N . SER A 1 101 ? 4.293 -3.300 -6.834 1.00 92.94 101 SER A N 1
ATOM 859 C CA . SER A 1 101 ? 5.185 -4.039 -5.937 1.00 92.94 101 SER A CA 1
ATOM 860 C C . SER A 1 101 ? 6.365 -4.656 -6.687 1.00 92.94 101 SER A C 1
ATOM 862 O O . SER A 1 101 ? 7.504 -4.529 -6.241 1.00 92.94 101 SER A O 1
ATOM 864 N N . LEU A 1 102 ? 6.123 -5.262 -7.854 1.00 91.88 102 LEU A N 1
ATOM 865 C CA . LEU A 1 102 ? 7.175 -5.831 -8.703 1.00 91.88 102 LEU A CA 1
ATOM 866 C C . LEU A 1 102 ? 8.167 -4.773 -9.194 1.00 91.88 102 LEU A C 1
ATOM 868 O O . LEU A 1 102 ? 9.374 -5.007 -9.175 1.00 91.88 102 LEU A O 1
ATOM 872 N N . ILE A 1 103 ? 7.680 -3.600 -9.598 1.00 88.88 103 ILE A N 1
ATOM 873 C CA . ILE A 1 103 ? 8.538 -2.497 -10.050 1.00 88.88 103 ILE A CA 1
ATOM 874 C C . ILE A 1 103 ? 9.403 -1.985 -8.905 1.00 88.88 103 ILE A C 1
ATOM 876 O O . ILE A 1 103 ? 10.611 -1.837 -9.081 1.00 88.88 103 ILE A O 1
ATOM 880 N N . MET A 1 104 ? 8.811 -1.761 -7.731 1.00 90.31 104 MET A N 1
ATOM 881 C CA . MET A 1 104 ? 9.545 -1.300 -6.553 1.00 90.31 104 MET A CA 1
ATOM 882 C C . MET A 1 104 ? 10.602 -2.324 -6.123 1.00 90.31 104 MET A C 1
ATOM 884 O O . MET A 1 104 ? 11.739 -1.952 -5.841 1.00 90.31 104 MET A O 1
ATOM 888 N N . MET A 1 105 ? 10.269 -3.619 -6.135 1.00 91.12 105 MET A N 1
ATOM 889 C CA . MET A 1 105 ? 11.233 -4.686 -5.850 1.00 91.12 105 MET A CA 1
ATOM 890 C C . MET A 1 105 ? 12.359 -4.736 -6.886 1.00 91.12 105 MET A C 1
ATOM 892 O O . MET A 1 105 ? 13.521 -4.805 -6.496 1.00 91.12 105 MET A O 1
ATOM 896 N N . ARG A 1 106 ? 12.051 -4.632 -8.187 1.00 88.62 106 ARG A N 1
ATOM 897 C CA . ARG A 1 106 ? 13.068 -4.572 -9.251 1.00 88.62 106 ARG A CA 1
ATOM 898 C C . ARG A 1 106 ? 13.988 -3.365 -9.080 1.00 88.62 106 ARG A C 1
ATOM 900 O O . ARG A 1 106 ? 15.196 -3.513 -9.204 1.00 88.62 106 ARG A O 1
ATOM 907 N N . GLN A 1 107 ? 13.441 -2.191 -8.760 1.00 86.56 107 GLN A N 1
ATOM 908 C CA . GLN A 1 107 ? 14.242 -0.997 -8.483 1.00 86.56 107 GLN A CA 1
ATOM 909 C C . GLN A 1 107 ? 15.191 -1.223 -7.307 1.00 86.56 107 GLN A C 1
ATOM 911 O O . GLN A 1 107 ? 16.373 -0.927 -7.430 1.00 86.56 107 GLN A O 1
ATOM 916 N N . ILE A 1 108 ? 14.703 -1.794 -6.199 1.00 88.00 108 ILE A N 1
ATOM 917 C CA . ILE A 1 108 ? 15.547 -2.126 -5.044 1.00 88.00 108 ILE A CA 1
ATOM 918 C C . ILE A 1 108 ? 16.649 -3.104 -5.460 1.00 88.00 108 ILE A C 1
ATOM 920 O O . ILE A 1 108 ? 17.815 -2.829 -5.199 1.00 88.00 108 ILE A O 1
ATOM 924 N N . LEU A 1 109 ? 16.316 -4.197 -6.151 1.00 89.88 109 LEU A N 1
ATOM 925 C CA . LEU A 1 109 ? 17.301 -5.176 -6.620 1.00 89.88 109 LEU A CA 1
ATOM 926 C C . LEU A 1 109 ? 18.369 -4.532 -7.514 1.00 89.88 109 LEU A C 1
ATOM 928 O O . LEU A 1 109 ? 19.553 -4.739 -7.279 1.00 89.88 109 LEU A O 1
ATOM 932 N N . ASN A 1 110 ? 17.978 -3.677 -8.460 1.00 87.12 110 ASN A N 1
ATOM 933 C CA . ASN A 1 110 ? 18.915 -2.970 -9.337 1.00 87.12 110 ASN A CA 1
ATOM 934 C C . ASN A 1 110 ? 19.876 -2.038 -8.581 1.00 87.12 110 ASN A C 1
ATOM 936 O O . ASN A 1 110 ? 20.953 -1.758 -9.088 1.00 87.12 110 ASN A O 1
ATOM 940 N N . THR A 1 111 ? 19.521 -1.554 -7.383 1.00 86.88 111 THR A N 1
ATOM 941 C CA . THR A 1 111 ? 20.474 -0.786 -6.553 1.00 86.88 111 THR A CA 1
ATOM 942 C C . THR A 1 111 ? 21.517 -1.662 -5.863 1.00 86.88 111 THR A C 1
ATOM 944 O O . THR A 1 111 ? 22.515 -1.137 -5.386 1.00 86.88 111 THR A O 1
ATOM 947 N N . GLN A 1 112 ? 21.264 -2.969 -5.760 1.00 86.88 112 GLN A N 1
ATOM 948 C CA . GLN A 1 112 ? 22.129 -3.924 -5.062 1.00 86.88 112 GLN A CA 1
ATOM 949 C C . GLN A 1 112 ? 22.926 -4.818 -6.023 1.00 86.88 112 GLN A C 1
ATOM 951 O O . GLN A 1 112 ? 23.900 -5.439 -5.611 1.00 86.88 112 GLN A O 1
ATOM 956 N N . VAL A 1 113 ? 22.514 -4.919 -7.290 1.00 82.44 113 VAL A N 1
ATOM 957 C CA . VAL A 1 113 ? 23.181 -5.735 -8.310 1.00 82.44 113 VAL A CA 1
ATOM 958 C C . VAL A 1 113 ? 24.214 -4.882 -9.049 1.00 82.44 113 VAL A C 1
ATOM 960 O O . VAL A 1 113 ? 23.850 -3.985 -9.803 1.00 82.44 113 VAL A O 1
ATOM 963 N N . GLU A 1 114 ? 25.502 -5.175 -8.848 1.00 74.50 114 GLU A N 1
ATOM 964 C CA . GLU A 1 114 ? 26.617 -4.448 -9.484 1.00 74.50 114 GLU A CA 1
ATOM 965 C C . GLU A 1 114 ? 26.775 -4.783 -10.976 1.00 74.50 114 GLU A C 1
ATOM 967 O O . GLU A 1 114 ? 27.146 -3.928 -11.777 1.00 74.50 114 GLU A O 1
ATOM 972 N N . SER A 1 115 ? 26.474 -6.024 -11.365 1.00 79.12 115 SER A N 1
ATOM 973 C CA . SER A 1 115 ? 26.409 -6.452 -12.763 1.00 79.12 115 SER A CA 1
ATOM 974 C C . SER A 1 115 ? 25.467 -7.645 -12.912 1.00 79.12 115 SER A C 1
ATOM 976 O O . SER A 1 115 ? 25.374 -8.501 -12.031 1.00 79.12 115 SER A O 1
ATOM 978 N N . VAL A 1 116 ? 24.756 -7.701 -14.035 1.00 74.94 116 VAL A N 1
ATOM 979 C CA . VAL A 1 116 ? 24.079 -8.916 -14.492 1.00 74.94 116 VAL A CA 1
ATOM 980 C C . VAL A 1 116 ? 25.000 -9.491 -15.557 1.00 74.94 116 VAL A C 1
ATOM 982 O O . VAL A 1 116 ? 25.239 -8.821 -16.560 1.00 74.94 116 VAL A O 1
ATOM 985 N N . GLY A 1 117 ? 25.591 -10.662 -15.304 1.00 68.69 117 GLY A N 1
ATOM 986 C CA . GLY A 1 117 ? 26.480 -11.306 -16.271 1.00 68.69 117 GLY A CA 1
ATOM 987 C C . GLY A 1 117 ? 25.800 -11.446 -17.634 1.00 68.69 117 GLY A C 1
ATOM 988 O O . GLY A 1 117 ? 24.585 -11.646 -17.702 1.00 68.69 117 GLY A O 1
ATOM 989 N N . GLU A 1 118 ? 26.569 -11.312 -18.714 1.00 60.75 118 GLU A N 1
ATOM 990 C CA . GLU A 1 118 ? 26.061 -11.586 -20.057 1.00 60.75 118 GLU A CA 1
ATOM 991 C C . GLU A 1 118 ? 25.582 -13.041 -20.101 1.00 60.75 118 GLU A C 1
ATOM 993 O O . GLU A 1 118 ? 26.333 -13.963 -19.776 1.00 60.75 118 GLU A O 1
ATOM 998 N N . ASN A 1 119 ? 24.308 -13.245 -20.443 1.00 57.31 119 ASN A N 1
ATOM 999 C CA . ASN A 1 119 ? 23.796 -14.582 -20.713 1.00 57.31 119 ASN A CA 1
ATOM 1000 C C . ASN A 1 119 ? 24.578 -15.134 -21.915 1.00 57.31 119 ASN A C 1
ATOM 1002 O O . ASN A 1 119 ? 24.439 -14.600 -23.016 1.00 57.31 119 ASN A O 1
ATOM 1006 N N . VAL A 1 120 ? 25.408 -16.154 -21.675 1.00 42.06 120 VAL A N 1
ATOM 1007 C CA . VAL A 1 120 ? 26.038 -16.978 -22.720 1.00 42.06 120 VAL A CA 1
ATOM 1008 C C . VAL A 1 120 ? 24.971 -17.798 -23.433 1.00 42.06 120 VAL A C 1
ATOM 1010 O O . VAL A 1 120 ? 24.110 -18.370 -22.724 1.00 42.06 120 VAL A O 1
#

Organism: NCBI:txid3231719

Sequence (120 aa):
MESEIGGPLFKFVRNILAHFPLFETWDEVWASKELVNWQKEGLTIDRFLKKYAGHGEVKYRFWEEDKKRMTYMSIRFPEEYGNNKIHLKDMIEEKDGVKFSLIMMRQILNTQVESVGENV

Secondary structure (DSSP, 8-state):
-HHHHHHHHHHHHHHHHHH----SSGGG-EE-HHHHHSS-TTSHHHHHHHHHTTPPPEEEEEEEGGGTEEEEEEE---S--SSS-EEHHHHS-HHHHHHHHHHHHHHHHHHH-S------

Foldseek 3Di:
DLVPCLVLVLLQLVCQCVLVVPDPDLQPRKDAPCRVAVPHAPDSNNVSLVVCALPAKDWHWDAPPVVRDIDTWIADHHNDRHGDIDGPCVGGNPVRSVVSNVVVVVVVVVVVDPDDDDDD

Radius of gyration: 16.01 Å; chains: 1; bounding box: 41×31×44 Å